Protein AF-A0A7J4QF54-F1 (afdb_monomer_lite)

pLDDT: mean 81.22, std 12.32, range [41.66, 98.25]

Structure (mmCIF, N/CA/C/O backbone):
data_AF-A0A7J4QF54-F1
#
_entry.id   AF-A0A7J4QF54-F1
#
loop_
_atom_site.group_PDB
_atom_site.id
_atom_site.type_symbol
_atom_site.label_atom_id
_atom_site.label_alt_id
_atom_site.label_comp_id
_atom_site.label_asym_id
_atom_site.label_entity_id
_atom_site.label_seq_id
_atom_site.pdbx_PDB_ins_code
_atom_site.Cartn_x
_atom_site.Cartn_y
_atom_site.Cartn_z
_atom_site.occupancy
_atom_site.B_iso_or_equiv
_atom_site.auth_seq_id
_atom_site.auth_comp_id
_atom_site.auth_asym_id
_atom_site.auth_atom_id
_atom_site.pdbx_PDB_model_num
ATOM 1 N N . MET A 1 1 ? 25.615 -21.504 -77.524 1.00 52.59 1 MET A N 1
ATOM 2 C CA . MET A 1 1 ? 24.774 -20.578 -76.725 1.00 52.59 1 MET A CA 1
ATOM 3 C C . MET A 1 1 ? 25.594 -19.987 -75.582 1.00 52.59 1 MET A C 1
ATOM 5 O O . MET A 1 1 ? 25.995 -20.715 -74.686 1.00 52.59 1 MET A O 1
ATOM 9 N N . LYS A 1 2 ? 25.906 -18.687 -75.634 1.00 54.69 2 LYS A N 1
ATOM 10 C CA . LYS A 1 2 ? 26.794 -17.998 -74.680 1.00 54.69 2 LYS A CA 1
ATOM 11 C C . LYS A 1 2 ? 25.930 -17.256 -73.648 1.00 54.69 2 LYS A C 1
ATOM 13 O O . LYS A 1 2 ? 25.400 -16.190 -73.951 1.00 54.69 2 LYS A O 1
ATOM 18 N N . LYS A 1 3 ? 25.735 -17.836 -72.455 1.00 66.75 3 LYS A N 1
ATOM 19 C CA . LYS A 1 3 ? 25.004 -17.197 -71.340 1.00 66.75 3 LYS A CA 1
ATOM 20 C C . LYS A 1 3 ? 25.788 -15.965 -70.871 1.00 66.75 3 LYS A C 1
ATOM 22 O O . LYS A 1 3 ? 26.852 -16.097 -70.273 1.00 66.75 3 LYS A O 1
ATOM 27 N N . ARG A 1 4 ? 25.281 -14.760 -71.153 1.00 60.66 4 ARG A N 1
ATOM 28 C CA . ARG A 1 4 ? 25.841 -13.509 -70.621 1.00 60.66 4 ARG A CA 1
ATOM 29 C C . ARG A 1 4 ? 25.461 -13.390 -69.142 1.00 60.66 4 ARG A C 1
ATOM 31 O O . ARG A 1 4 ? 24.304 -13.143 -68.819 1.00 60.66 4 ARG A O 1
ATOM 38 N N . MET A 1 5 ? 26.430 -13.569 -68.244 1.00 59.62 5 MET A N 1
ATOM 39 C CA . MET A 1 5 ? 26.273 -13.222 -66.829 1.00 59.62 5 MET A CA 1
ATOM 40 C C . MET A 1 5 ? 26.251 -11.696 -66.688 1.00 59.62 5 MET A C 1
ATOM 42 O O . MET A 1 5 ? 27.294 -11.042 -66.724 1.00 59.62 5 MET A O 1
ATOM 46 N N . HIS A 1 6 ? 25.064 -11.116 -66.514 1.00 64.06 6 HIS A N 1
ATOM 47 C CA . HIS A 1 6 ? 24.938 -9.745 -66.029 1.00 64.06 6 HIS A CA 1
ATOM 48 C C . HIS A 1 6 ? 25.401 -9.704 -64.568 1.00 64.06 6 HIS A C 1
ATOM 50 O O . HIS A 1 6 ? 24.696 -10.165 -63.670 1.00 64.06 6 HIS A O 1
ATOM 56 N N . LYS A 1 7 ? 26.599 -9.162 -64.318 1.00 62.22 7 LYS A N 1
ATOM 57 C CA . LYS A 1 7 ? 27.059 -8.858 -62.958 1.00 62.22 7 LYS A CA 1
ATOM 58 C C . LYS A 1 7 ? 26.129 -7.793 -62.368 1.00 62.22 7 LYS A C 1
ATOM 60 O O . LYS A 1 7 ? 26.196 -6.629 -62.760 1.00 62.22 7 LYS A O 1
ATOM 65 N N . LYS A 1 8 ? 25.254 -8.194 -61.440 1.00 62.66 8 LYS A N 1
ATOM 66 C CA . LYS A 1 8 ? 24.396 -7.299 -60.650 1.00 62.66 8 LYS A CA 1
ATOM 67 C C . LYS A 1 8 ? 25.276 -6.446 -59.723 1.00 62.66 8 LYS A C 1
ATOM 69 O O . LYS A 1 8 ? 25.479 -6.779 -58.563 1.00 62.66 8 LYS A O 1
ATOM 74 N N . LYS A 1 9 ? 25.826 -5.342 -60.241 1.00 59.25 9 LYS A N 1
ATOM 75 C CA . LYS A 1 9 ? 26.719 -4.419 -59.507 1.00 59.25 9 LYS A CA 1
ATOM 76 C C . LYS A 1 9 ? 26.041 -3.654 -58.351 1.00 59.25 9 LYS A C 1
ATOM 78 O O . LYS A 1 9 ? 26.725 -2.936 -57.637 1.00 59.25 9 LYS A O 1
ATOM 83 N N . GLY A 1 10 ? 24.736 -3.834 -58.127 1.00 61.22 10 GLY A N 1
ATOM 84 C CA . GLY A 1 10 ? 23.992 -3.202 -57.027 1.00 61.22 10 GLY A CA 1
ATOM 85 C C . GLY A 1 10 ? 24.023 -3.941 -55.681 1.00 61.22 10 GLY A C 1
ATOM 86 O O . GLY A 1 10 ? 23.522 -3.407 -54.701 1.00 61.22 10 GLY A O 1
ATOM 87 N N . GLN A 1 11 ? 24.584 -5.155 -55.597 1.00 60.16 11 GLN A N 1
ATOM 88 C CA . GLN A 1 11 ? 24.515 -5.969 -54.368 1.00 60.16 11 GLN A CA 1
ATOM 89 C C . GLN A 1 11 ? 25.598 -5.665 -53.318 1.00 60.16 11 GLN A C 1
ATOM 91 O O . GLN A 1 11 ? 25.393 -5.975 -52.149 1.00 60.16 11 GLN A O 1
ATOM 96 N N . LEU A 1 12 ? 26.722 -5.040 -53.690 1.00 66.56 12 LEU A N 1
ATOM 97 C CA . LEU A 1 12 ? 27.847 -4.839 -52.760 1.00 66.56 12 LEU A CA 1
ATOM 98 C C . LEU A 1 12 ? 27.586 -3.783 -51.670 1.00 66.56 12 LEU A C 1
ATOM 100 O O . LEU A 1 12 ? 28.179 -3.865 -50.602 1.00 66.56 12 LEU A O 1
ATOM 104 N N . LEU A 1 13 ? 26.683 -2.824 -51.901 1.00 75.69 13 LEU A N 1
ATOM 105 C CA . LEU A 1 13 ? 26.354 -1.781 -50.916 1.00 75.69 13 LEU A CA 1
ATOM 106 C C . LEU A 1 13 ? 25.225 -2.177 -49.949 1.00 75.69 13 LEU A C 1
ATOM 108 O O . LEU A 1 13 ? 25.063 -1.547 -48.909 1.00 75.69 13 LEU A O 1
ATOM 112 N N . ALA A 1 14 ? 24.456 -3.228 -50.253 1.00 78.75 14 ALA A N 1
ATOM 113 C CA . ALA A 1 14 ? 23.315 -3.635 -49.429 1.00 78.75 14 ALA A CA 1
ATOM 114 C C . ALA A 1 14 ? 23.739 -4.337 -48.126 1.00 78.75 14 ALA A C 1
ATOM 116 O O . ALA A 1 14 ? 23.062 -4.230 -47.107 1.00 78.75 14 ALA A O 1
ATOM 117 N N . GLN A 1 15 ? 24.876 -5.035 -48.142 1.00 83.19 15 GLN A N 1
ATOM 118 C CA . GLN A 1 15 ? 25.349 -5.835 -47.014 1.00 83.19 15 GLN A CA 1
ATOM 119 C C . GLN A 1 15 ? 25.672 -5.015 -45.742 1.00 83.19 15 GLN A C 1
ATOM 121 O O . GLN A 1 15 ? 25.156 -5.377 -44.685 1.00 83.19 15 GLN A O 1
ATOM 126 N N . PRO A 1 16 ? 26.435 -3.899 -45.782 1.00 88.94 16 PRO A N 1
ATOM 127 C CA . PRO A 1 16 ? 26.668 -3.082 -44.583 1.00 88.94 16 PRO A CA 1
ATOM 128 C C . PRO A 1 16 ? 25.385 -2.436 -44.043 1.00 88.94 16 PRO A C 1
ATOM 130 O O . PRO A 1 16 ? 25.210 -2.336 -42.830 1.00 88.94 16 PRO A O 1
ATOM 133 N N . PHE A 1 17 ? 24.455 -2.056 -44.923 1.00 90.81 17 PHE A N 1
ATOM 134 C CA . PHE A 1 17 ? 23.176 -1.473 -44.516 1.00 90.81 17 PHE A CA 1
ATOM 135 C C . PHE A 1 17 ? 22.317 -2.465 -43.718 1.00 90.81 17 PHE A C 1
ATOM 137 O O . PHE A 1 17 ? 21.723 -2.093 -42.708 1.00 90.81 17 PHE A O 1
ATOM 144 N N . ILE A 1 18 ? 22.308 -3.742 -44.118 1.00 93.06 18 ILE A N 1
ATOM 145 C CA . ILE A 1 18 ? 21.591 -4.806 -43.399 1.00 93.06 18 ILE A CA 1
ATOM 146 C C . ILE A 1 18 ? 22.126 -4.966 -41.972 1.00 93.06 18 ILE A C 1
ATOM 148 O O . ILE A 1 18 ? 21.331 -5.097 -41.044 1.00 93.06 18 ILE A O 1
ATOM 152 N N . TYR A 1 19 ? 23.446 -4.910 -41.767 1.00 94.94 19 TYR A N 1
ATOM 153 C CA . TYR A 1 19 ? 24.024 -5.018 -40.423 1.00 94.94 19 TYR A CA 1
ATOM 154 C C . TYR A 1 19 ? 23.657 -3.833 -39.527 1.00 94.94 19 TYR A C 1
ATOM 156 O O . TYR A 1 19 ? 23.310 -4.036 -38.365 1.00 94.94 19 TYR A O 1
ATOM 164 N N . ILE A 1 20 ? 23.673 -2.610 -40.065 1.00 95.75 20 ILE A N 1
ATOM 165 C CA . ILE A 1 20 ? 23.254 -1.414 -39.320 1.00 95.75 20 ILE A CA 1
ATOM 166 C C . ILE A 1 20 ? 21.773 -1.519 -38.946 1.00 95.75 20 ILE A C 1
ATOM 168 O O . ILE A 1 20 ? 21.407 -1.294 -37.794 1.00 95.75 20 ILE A O 1
ATOM 172 N N . PHE A 1 21 ? 20.926 -1.919 -39.897 1.00 96.31 21 PHE A N 1
ATOM 173 C CA . PHE A 1 21 ? 19.502 -2.113 -39.647 1.00 96.31 21 PHE A CA 1
ATOM 174 C C . PHE A 1 21 ? 19.246 -3.187 -38.583 1.00 96.31 21 PHE A C 1
ATOM 176 O O . PHE A 1 21 ? 18.461 -2.962 -37.663 1.00 96.31 21 PHE A O 1
ATOM 183 N N . ALA A 1 22 ? 19.942 -4.325 -38.657 1.00 97.38 22 ALA A N 1
ATOM 184 C CA . ALA A 1 22 ? 19.832 -5.394 -37.668 1.00 97.38 22 ALA A CA 1
ATOM 185 C C . ALA A 1 22 ? 20.257 -4.934 -36.264 1.00 97.38 22 ALA A C 1
ATOM 187 O O . ALA A 1 22 ? 19.602 -5.287 -35.285 1.00 97.38 22 ALA A O 1
ATOM 188 N N . LEU A 1 23 ? 21.305 -4.111 -36.157 1.00 97.81 23 LEU A N 1
ATOM 189 C CA . LEU A 1 23 ? 21.768 -3.556 -34.884 1.00 97.81 23 LEU A CA 1
ATOM 190 C C . LEU A 1 23 ? 20.722 -2.605 -34.283 1.00 97.81 23 LEU A C 1
ATOM 192 O O . LEU A 1 23 ? 20.379 -2.730 -33.108 1.00 97.81 23 LEU A O 1
ATOM 196 N N . ILE A 1 24 ? 20.151 -1.713 -35.098 1.00 97.88 24 ILE A N 1
ATOM 197 C CA . ILE A 1 24 ? 19.080 -0.801 -34.666 1.00 97.88 24 ILE A CA 1
ATOM 198 C C . ILE A 1 24 ? 17.849 -1.590 -34.211 1.00 97.88 24 ILE A C 1
ATOM 200 O O . ILE A 1 24 ? 17.308 -1.323 -33.137 1.00 97.88 24 ILE A O 1
ATOM 204 N N . LEU A 1 25 ? 17.423 -2.584 -34.995 1.00 98.06 25 LEU A N 1
ATOM 205 C CA . LEU A 1 25 ? 16.277 -3.427 -34.659 1.00 98.06 25 LEU A CA 1
ATOM 206 C C . LEU A 1 25 ? 16.519 -4.201 -33.355 1.00 98.06 25 LEU A C 1
ATOM 208 O O . LEU A 1 25 ? 15.642 -4.240 -32.495 1.00 98.06 25 LEU A O 1
ATOM 212 N N . GLY A 1 26 ? 17.723 -4.751 -33.175 1.00 98.19 26 GLY A N 1
ATOM 213 C CA . GLY A 1 26 ? 18.129 -5.407 -31.933 1.00 98.19 26 GLY A CA 1
ATOM 214 C C . GLY A 1 26 ? 18.070 -4.465 -30.729 1.00 98.19 26 GLY A C 1
ATOM 215 O O . GLY A 1 26 ? 17.524 -4.831 -29.689 1.00 98.19 26 GLY A O 1
ATOM 216 N N . GLY A 1 27 ? 18.549 -3.227 -30.883 1.00 98.25 27 GLY A N 1
ATOM 217 C CA . GLY A 1 27 ? 18.459 -2.198 -29.846 1.00 98.25 27 GLY A CA 1
ATOM 218 C C . GLY A 1 27 ? 17.015 -1.850 -29.475 1.00 98.25 27 GLY A C 1
ATOM 219 O O . GLY A 1 27 ? 16.680 -1.793 -28.292 1.00 98.25 27 GLY A O 1
ATOM 220 N N . LEU A 1 28 ? 16.137 -1.683 -30.468 1.00 98.06 28 LEU A N 1
ATOM 221 C CA . LEU A 1 28 ? 14.717 -1.393 -30.240 1.00 98.06 28 LEU A CA 1
ATOM 222 C C . LEU A 1 28 ? 14.000 -2.528 -29.503 1.00 98.06 28 LEU A C 1
ATOM 224 O O . LEU A 1 28 ? 13.244 -2.259 -28.569 1.00 98.06 28 LEU A O 1
ATOM 228 N N . ILE A 1 29 ? 14.262 -3.785 -29.876 1.00 98.06 29 ILE A N 1
ATOM 229 C CA . ILE A 1 29 ? 13.691 -4.957 -29.196 1.00 98.06 29 ILE A CA 1
ATOM 230 C C . ILE A 1 29 ? 14.138 -4.997 -27.732 1.00 98.06 29 ILE A C 1
ATOM 232 O O . ILE A 1 29 ? 13.321 -5.260 -26.852 1.00 98.06 29 ILE A O 1
ATOM 236 N N . LEU A 1 30 ? 15.408 -4.693 -27.455 1.00 97.88 30 LEU A N 1
ATOM 237 C CA . LEU A 1 30 ? 15.951 -4.700 -26.097 1.00 97.88 30 LEU A CA 1
ATOM 238 C C . LEU A 1 30 ? 15.303 -3.604 -25.234 1.00 97.88 30 LEU A C 1
ATOM 240 O O . LEU A 1 30 ? 14.820 -3.885 -24.136 1.00 97.88 30 LEU A O 1
ATOM 244 N N . VAL A 1 31 ? 15.206 -2.375 -25.754 1.00 97.94 31 VAL A N 1
ATOM 245 C CA . VAL A 1 31 ? 14.539 -1.258 -25.061 1.00 97.94 31 VAL A CA 1
ATOM 246 C C . VAL A 1 31 ? 13.067 -1.576 -24.791 1.00 97.94 31 VAL A C 1
ATOM 248 O O . VAL A 1 31 ? 12.576 -1.351 -23.682 1.00 97.94 31 VAL A O 1
ATOM 251 N N . TRP A 1 32 ? 12.362 -2.136 -25.778 1.00 97.75 32 TRP A N 1
ATOM 252 C CA . TRP A 1 32 ? 10.965 -2.533 -25.618 1.00 97.75 32 TRP A CA 1
ATOM 253 C C . TRP A 1 32 ? 10.801 -3.666 -24.598 1.00 97.75 32 TRP A C 1
ATOM 255 O O . TRP A 1 32 ? 9.911 -3.596 -23.752 1.00 97.75 32 TRP A O 1
ATOM 265 N N . GLY A 1 33 ? 11.697 -4.656 -24.608 1.00 97.75 33 GLY A N 1
ATOM 266 C CA . GLY A 1 33 ? 11.712 -5.754 -23.643 1.00 97.75 33 GLY A CA 1
ATOM 267 C C . GLY A 1 33 ? 11.892 -5.272 -22.202 1.00 97.75 33 GLY A C 1
ATOM 268 O O . GLY A 1 33 ? 11.122 -5.663 -21.326 1.00 97.75 33 GLY A O 1
ATOM 269 N N . ILE A 1 34 ? 12.844 -4.363 -21.951 1.00 97.50 34 ILE A N 1
ATOM 270 C CA . ILE A 1 34 ? 13.043 -3.766 -20.618 1.00 97.50 34 ILE A CA 1
ATOM 271 C C . ILE A 1 34 ? 11.785 -3.018 -20.172 1.00 97.50 34 ILE A C 1
ATOM 273 O O . ILE A 1 34 ? 11.318 -3.213 -19.049 1.00 97.50 34 ILE A O 1
ATOM 277 N N . LYS A 1 35 ? 11.209 -2.190 -21.051 1.00 96.25 35 LYS A N 1
ATOM 278 C CA . LYS A 1 35 ? 9.979 -1.448 -20.749 1.00 96.25 35 LYS A CA 1
ATOM 279 C C . LYS A 1 35 ? 8.831 -2.395 -20.390 1.00 96.25 35 LYS A C 1
ATOM 281 O O . LYS A 1 35 ? 8.177 -2.184 -19.374 1.00 96.25 35 LYS A O 1
ATOM 286 N N . ALA A 1 36 ? 8.624 -3.446 -21.183 1.00 96.06 36 ALA A N 1
ATOM 287 C CA . ALA A 1 36 ? 7.569 -4.424 -20.952 1.00 96.06 36 ALA A CA 1
ATOM 288 C C . ALA A 1 36 ? 7.725 -5.126 -19.594 1.00 96.06 36 ALA A C 1
ATOM 290 O O . ALA A 1 36 ? 6.744 -5.264 -18.870 1.00 96.06 36 ALA A O 1
ATOM 291 N N . ILE A 1 37 ? 8.949 -5.509 -19.209 1.00 94.00 37 ILE A N 1
ATOM 292 C CA . ILE A 1 37 ? 9.221 -6.120 -17.898 1.00 94.00 37 ILE A CA 1
ATOM 293 C C . ILE A 1 37 ? 8.901 -5.145 -16.760 1.00 94.00 37 ILE A C 1
ATOM 295 O O . ILE A 1 37 ? 8.236 -5.526 -15.798 1.00 94.00 37 ILE A O 1
ATOM 299 N N . VAL A 1 38 ? 9.336 -3.885 -16.866 1.00 89.75 38 VAL A N 1
ATOM 300 C CA . VAL A 1 38 ? 9.056 -2.859 -15.847 1.00 89.75 38 VAL A CA 1
ATOM 301 C C . VAL A 1 38 ? 7.550 -2.621 -15.704 1.00 89.75 38 VAL A C 1
ATOM 303 O O . VAL A 1 38 ? 7.034 -2.581 -14.586 1.00 89.75 38 VAL A O 1
ATOM 306 N N . ASP A 1 39 ? 6.826 -2.522 -16.819 1.00 87.44 39 ASP A N 1
ATOM 307 C CA . ASP A 1 39 ? 5.371 -2.351 -16.820 1.00 87.44 39 ASP A CA 1
ATOM 308 C C . ASP A 1 39 ? 4.657 -3.579 -16.216 1.00 87.44 39 ASP A C 1
ATOM 310 O O . ASP A 1 39 ? 3.682 -3.429 -15.470 1.00 87.44 39 ASP A O 1
ATOM 314 N N . LEU A 1 40 ? 5.178 -4.790 -16.446 1.00 88.25 40 LEU A N 1
ATOM 315 C CA . LEU A 1 40 ? 4.647 -6.029 -15.871 1.00 88.25 40 LEU A CA 1
ATOM 316 C C . LEU A 1 40 ? 4.834 -6.089 -14.349 1.00 88.25 40 LEU A C 1
ATOM 318 O O . LEU A 1 40 ? 3.896 -6.431 -13.633 1.00 88.25 40 LEU A O 1
ATOM 322 N N . VAL A 1 41 ? 6.013 -5.711 -13.842 1.00 86.06 41 VAL A N 1
ATOM 323 C CA . VAL A 1 41 ? 6.300 -5.660 -12.396 1.00 86.06 41 VAL A CA 1
ATOM 324 C C . VAL A 1 41 ? 5.390 -4.653 -11.697 1.00 86.06 41 VAL A C 1
ATOM 326 O O . VAL A 1 41 ? 4.813 -4.958 -10.653 1.00 86.06 41 VAL A O 1
ATOM 329 N N . ASN A 1 42 ? 5.195 -3.480 -12.303 1.00 82.75 42 ASN A N 1
ATOM 330 C CA . ASN A 1 42 ? 4.267 -2.481 -11.780 1.00 82.75 42 ASN A CA 1
ATOM 331 C C . ASN A 1 42 ? 2.831 -3.026 -11.745 1.00 82.75 42 ASN A C 1
ATOM 333 O O . ASN A 1 42 ? 2.138 -2.881 -10.738 1.00 82.75 42 ASN A O 1
ATOM 337 N N . THR A 1 43 ? 2.403 -3.709 -12.811 1.00 84.44 43 THR A N 1
ATOM 338 C CA . THR A 1 43 ? 1.071 -4.326 -12.899 1.00 84.44 43 THR A CA 1
ATOM 339 C C . THR A 1 43 ? 0.888 -5.445 -11.869 1.00 84.44 43 THR A C 1
ATOM 341 O O . THR A 1 43 ? -0.166 -5.529 -11.243 1.00 84.44 43 THR A O 1
ATOM 344 N N . ALA A 1 44 ? 1.906 -6.265 -11.609 1.00 85.75 44 ALA A N 1
ATOM 345 C CA . ALA A 1 44 ? 1.837 -7.304 -10.583 1.00 85.75 44 ALA A CA 1
ATOM 346 C C . ALA A 1 44 ? 1.586 -6.708 -9.187 1.00 85.75 44 ALA A C 1
ATOM 348 O O . ALA A 1 44 ? 0.657 -7.134 -8.501 1.00 85.75 44 ALA A O 1
ATOM 349 N N . GLY A 1 45 ? 2.316 -5.648 -8.817 1.00 82.81 45 GLY A N 1
ATOM 350 C CA . GLY A 1 45 ? 2.077 -4.930 -7.559 1.00 82.81 45 GLY A CA 1
ATOM 351 C C . GLY A 1 45 ? 0.656 -4.360 -7.467 1.00 82.81 45 GLY A C 1
ATOM 352 O O . GLY A 1 45 ? 0.041 -4.382 -6.400 1.00 82.81 45 GLY A O 1
ATOM 353 N N . THR A 1 46 ? 0.088 -3.924 -8.600 1.00 81.62 46 THR A N 1
ATOM 354 C CA . THR A 1 46 ? -1.307 -3.463 -8.649 1.00 81.62 46 THR A CA 1
ATOM 355 C C . THR A 1 46 ? -2.326 -4.560 -8.369 1.00 81.62 46 THR A C 1
ATOM 357 O O . THR A 1 46 ? -3.290 -4.342 -7.631 1.00 81.62 46 THR A O 1
ATOM 360 N N . ALA A 1 47 ? -2.102 -5.742 -8.938 1.00 86.94 47 ALA A N 1
ATOM 361 C CA . ALA A 1 47 ? -2.984 -6.884 -8.788 1.00 86.94 47 ALA A CA 1
ATOM 362 C C . ALA A 1 47 ? -2.923 -7.451 -7.364 1.00 86.94 47 ALA A C 1
ATOM 364 O O . ALA A 1 47 ? -3.964 -7.771 -6.790 1.00 86.94 47 ALA A O 1
ATOM 365 N N . GLU A 1 48 ? -1.728 -7.520 -6.769 1.00 87.94 48 GLU A N 1
ATOM 366 C CA . GLU A 1 48 ? -1.550 -7.945 -5.377 1.00 87.94 48 GLU A CA 1
ATOM 367 C C . GLU A 1 48 ? -2.263 -7.003 -4.403 1.00 87.94 48 GLU A C 1
ATOM 369 O O . GLU A 1 48 ? -2.993 -7.470 -3.528 1.00 87.94 48 GLU A O 1
ATOM 374 N N . LEU A 1 49 ? -2.134 -5.683 -4.595 1.00 86.50 49 LEU A N 1
ATOM 375 C CA . LEU A 1 49 ? -2.856 -4.711 -3.774 1.00 86.50 49 LEU A CA 1
ATOM 376 C C . LEU A 1 49 ? -4.375 -4.859 -3.931 1.00 86.50 49 LEU A C 1
ATOM 378 O O . LEU A 1 49 ? -5.096 -4.869 -2.937 1.00 86.50 49 LEU A O 1
ATOM 382 N N . GLY A 1 50 ? -4.865 -5.014 -5.163 1.00 88.19 50 GLY A N 1
ATOM 383 C CA . GLY A 1 50 ? -6.291 -5.227 -5.415 1.00 88.19 50 GLY A CA 1
ATOM 384 C C . GLY A 1 50 ? -6.821 -6.498 -4.749 1.00 88.19 50 GLY A C 1
ATOM 385 O O . GLY A 1 50 ? -7.894 -6.478 -4.147 1.00 88.19 50 GLY A O 1
ATOM 386 N N . LYS A 1 51 ? -6.048 -7.590 -4.787 1.00 90.44 51 LYS A N 1
ATOM 387 C CA . LYS A 1 51 ? -6.382 -8.836 -4.087 1.00 90.44 51 LYS A CA 1
ATOM 388 C C . LYS A 1 51 ? -6.413 -8.636 -2.572 1.00 90.44 51 LYS A C 1
ATOM 390 O O . LYS A 1 51 ? -7.339 -9.111 -1.925 1.00 90.44 51 LYS A O 1
ATOM 395 N N . MET A 1 52 ? -5.448 -7.907 -2.015 1.00 89.50 52 MET A N 1
ATOM 396 C CA . MET A 1 52 ? -5.417 -7.583 -0.589 1.00 89.50 52 MET A CA 1
ATOM 397 C C . MET A 1 52 ? -6.645 -6.773 -0.165 1.00 89.50 52 MET A C 1
ATOM 399 O O . MET A 1 52 ? -7.304 -7.143 0.801 1.00 89.50 52 MET A O 1
ATOM 403 N N . VAL A 1 53 ? -6.984 -5.705 -0.893 1.00 89.25 53 VAL A N 1
ATOM 404 C CA . VAL A 1 53 ? -8.171 -4.888 -0.594 1.00 89.25 53 VAL A CA 1
ATOM 405 C C . VAL A 1 53 ? -9.441 -5.731 -0.675 1.00 89.25 53 VAL A C 1
ATOM 407 O O . VAL A 1 53 ? -10.268 -5.647 0.225 1.00 89.25 53 VAL A O 1
ATOM 410 N N . LYS A 1 54 ? -9.570 -6.590 -1.692 1.00 90.56 54 LYS A N 1
ATOM 411 C CA . LYS A 1 54 ? -10.721 -7.491 -1.836 1.00 90.56 54 LYS A CA 1
ATOM 412 C C . LYS A 1 54 ? -10.823 -8.502 -0.689 1.00 90.56 54 LYS A C 1
ATOM 414 O O . LYS A 1 54 ? -11.923 -8.791 -0.232 1.00 90.56 54 LYS A O 1
ATOM 419 N N . ASN A 1 55 ? -9.696 -9.026 -0.211 1.00 90.12 55 ASN A N 1
ATOM 420 C CA . ASN A 1 55 ? -9.680 -9.909 0.955 1.00 90.12 55 ASN A CA 1
ATOM 421 C C . ASN A 1 55 ? -10.124 -9.158 2.218 1.00 90.12 55 ASN A C 1
ATOM 423 O O . ASN A 1 55 ? -10.955 -9.667 2.955 1.00 90.12 55 ASN A O 1
ATOM 427 N N . ILE A 1 56 ? -9.639 -7.928 2.424 1.00 89.00 56 ILE A N 1
ATOM 428 C CA . ILE A 1 56 ? -10.076 -7.074 3.539 1.00 89.00 56 ILE A CA 1
ATOM 429 C C . ILE A 1 56 ? -11.574 -6.765 3.434 1.00 89.00 56 ILE A C 1
ATOM 431 O O . ILE A 1 56 ? -12.278 -6.795 4.434 1.00 89.00 56 ILE A O 1
ATOM 435 N N . GLU A 1 57 ? -12.075 -6.468 2.238 1.00 88.88 57 GLU A N 1
ATOM 436 C CA . GLU A 1 57 ? -13.499 -6.225 2.000 1.00 88.88 57 GLU A CA 1
ATOM 437 C C . GLU A 1 57 ? -14.347 -7.463 2.316 1.00 88.88 57 GLU A C 1
ATOM 439 O O . GLU A 1 57 ? -15.387 -7.337 2.960 1.00 88.88 57 GLU A O 1
ATOM 444 N N . SER A 1 58 ? -13.875 -8.652 1.925 1.00 89.94 58 SER A N 1
ATOM 445 C CA . SER A 1 58 ? -14.514 -9.930 2.252 1.00 89.94 58 SER A CA 1
ATOM 446 C C . SER A 1 58 ? -14.545 -10.170 3.762 1.00 89.94 58 SER A C 1
ATOM 448 O O . SER A 1 58 ? -15.615 -10.421 4.308 1.00 89.94 58 SER A O 1
ATOM 450 N N . ASP A 1 59 ? -13.403 -10.009 4.440 1.00 86.44 59 ASP A N 1
ATOM 451 C CA . ASP A 1 59 ? -13.284 -10.109 5.898 1.00 86.44 59 ASP A CA 1
ATOM 452 C C . ASP A 1 59 ? -14.275 -9.152 6.580 1.00 86.44 59 ASP A C 1
ATOM 454 O O . ASP A 1 59 ? -15.078 -9.550 7.418 1.00 86.44 59 ASP A O 1
ATOM 458 N N . VAL A 1 60 ? -14.279 -7.876 6.186 1.00 84.81 60 VAL A N 1
ATOM 459 C CA . VAL A 1 60 ? -15.194 -6.866 6.741 1.00 84.81 60 VAL A CA 1
ATOM 460 C C . VAL A 1 60 ? -16.657 -7.235 6.486 1.00 84.81 60 VAL A C 1
ATOM 462 O O . VAL A 1 60 ? -17.496 -7.009 7.357 1.00 84.81 60 VAL A O 1
ATOM 465 N N . GLY A 1 61 ? -16.971 -7.810 5.324 1.00 85.25 61 GLY A N 1
ATOM 466 C CA . GLY A 1 61 ? -18.306 -8.296 4.984 1.00 85.25 61 GLY A CA 1
ATOM 467 C C . GLY A 1 61 ? -18.804 -9.405 5.913 1.00 85.25 61 GLY A C 1
ATOM 468 O O . GLY A 1 61 ? -19.981 -9.400 6.269 1.00 85.25 61 GLY A O 1
ATOM 469 N N . GLU A 1 62 ? -17.920 -10.304 6.354 1.00 84.31 62 GLU A N 1
ATOM 470 C CA . GLU A 1 62 ? -18.252 -11.366 7.311 1.00 84.31 62 GLU A CA 1
ATOM 471 C C . GLU A 1 62 ? -18.548 -10.809 8.712 1.00 84.31 62 GLU A C 1
ATOM 473 O O . GLU A 1 62 ? -19.538 -11.205 9.328 1.00 84.31 62 GLU A O 1
ATOM 478 N N . PHE A 1 63 ? -17.748 -9.852 9.207 1.00 78.06 63 PHE A N 1
ATOM 479 C CA . PHE A 1 63 ? -17.955 -9.260 10.545 1.00 78.06 63 PHE A CA 1
ATOM 480 C C . PHE A 1 63 ? -19.101 -8.270 10.601 1.00 78.06 63 PHE A C 1
ATOM 482 O O . PHE A 1 63 ? -19.652 -8.038 11.668 1.00 78.06 63 PHE A O 1
ATOM 489 N N . TYR A 1 64 ? -19.486 -7.689 9.470 1.00 72.94 64 TYR A N 1
ATOM 490 C CA . TYR A 1 64 ? -20.573 -6.721 9.449 1.00 72.94 64 TYR A CA 1
ATOM 491 C C . TYR A 1 64 ? -21.915 -7.307 9.911 1.00 72.94 64 TYR A C 1
ATOM 493 O O . TYR A 1 64 ? -22.756 -6.570 10.413 1.00 72.94 64 TYR A O 1
ATOM 501 N N . ASN A 1 65 ? -22.111 -8.617 9.752 1.00 75.88 65 ASN A N 1
ATOM 502 C CA . ASN A 1 65 ? -23.336 -9.299 10.176 1.00 75.88 65 ASN A CA 1
ATOM 503 C C . ASN A 1 65 ? -23.292 -9.771 11.639 1.00 75.88 65 ASN A C 1
ATOM 505 O O . ASN A 1 65 ? -24.284 -10.296 12.134 1.00 75.88 65 ASN A O 1
ATOM 509 N N . LEU A 1 66 ? -22.148 -9.630 12.311 1.00 72.00 66 LEU A N 1
ATOM 510 C CA . LEU A 1 66 ? -21.942 -10.020 13.700 1.00 72.00 66 LEU A CA 1
ATOM 511 C C . LEU A 1 66 ? -21.949 -8.740 14.532 1.00 72.00 66 LEU A C 1
ATOM 513 O O . LEU A 1 66 ? -20.915 -8.100 14.575 1.00 72.00 66 LEU A O 1
ATOM 517 N N . ASP A 1 67 ? -23.100 -8.369 15.097 1.00 70.62 67 ASP A N 1
ATOM 518 C CA . ASP A 1 67 ? -23.380 -7.315 16.096 1.00 70.62 67 ASP A CA 1
ATOM 519 C C . ASP A 1 67 ? -22.553 -5.997 16.110 1.00 70.62 67 ASP A C 1
ATOM 521 O O . ASP A 1 67 ? -21.355 -5.902 15.833 1.00 70.62 67 ASP A O 1
ATOM 525 N N . GLU A 1 68 ? -23.201 -4.897 16.497 1.00 70.25 68 GLU A N 1
ATOM 526 C CA . GLU A 1 68 ? -22.547 -3.585 16.540 1.00 70.25 68 GLU A CA 1
ATOM 527 C C . GLU A 1 68 ? -21.307 -3.570 17.453 1.00 70.25 68 GLU A C 1
ATOM 529 O O . GLU A 1 68 ? -21.337 -3.983 18.611 1.00 70.25 68 GLU A O 1
ATOM 534 N N . GLY A 1 69 ? -20.192 -3.052 16.926 1.00 67.38 69 GLY A N 1
ATOM 535 C CA . GLY A 1 69 ? -18.944 -2.917 17.680 1.00 67.38 69 GLY A CA 1
ATOM 536 C C . GLY A 1 69 ? -18.070 -4.171 17.700 1.00 67.38 69 GLY A C 1
ATOM 537 O O . GLY A 1 69 ? -16.986 -4.128 18.294 1.00 67.38 69 GLY A O 1
ATOM 538 N N . ALA A 1 70 ? -18.468 -5.245 17.008 1.00 74.62 70 ALA A N 1
ATOM 539 C CA . ALA A 1 70 ? -17.607 -6.401 16.823 1.00 74.62 70 ALA A CA 1
ATOM 540 C C . ALA A 1 70 ? -16.267 -5.970 16.217 1.00 74.62 70 ALA A C 1
ATOM 542 O O . ALA A 1 70 ? -16.170 -5.375 15.138 1.00 74.62 70 ALA A O 1
ATOM 543 N N . THR A 1 71 ? -15.214 -6.249 16.974 1.00 76.88 71 THR A N 1
ATOM 544 C CA . THR A 1 71 ? -13.841 -6.003 16.569 1.00 76.88 71 THR A CA 1
ATOM 545 C C . THR A 1 71 ? -13.204 -7.355 16.340 1.00 76.88 71 THR A C 1
ATOM 547 O O . THR A 1 71 ? -13.173 -8.187 17.246 1.00 76.88 71 THR A O 1
ATOM 550 N N . LYS A 1 72 ? -12.682 -7.575 15.135 1.00 79.50 72 LYS A N 1
ATOM 551 C CA . LYS A 1 72 ? -11.856 -8.745 14.860 1.00 79.50 72 LYS A CA 1
ATOM 552 C C . LYS A 1 72 ? -10.450 -8.304 14.514 1.00 79.50 72 LYS A C 1
ATOM 554 O O . LYS A 1 72 ? -10.239 -7.401 13.701 1.00 79.50 72 LYS A O 1
ATOM 559 N N . GLU A 1 73 ? -9.488 -8.970 15.133 1.00 80.25 73 GLU A N 1
ATOM 560 C CA . GLU A 1 73 ? -8.116 -8.934 14.659 1.00 80.25 73 GLU A CA 1
ATOM 561 C C . GLU A 1 73 ? -8.012 -9.849 13.437 1.00 80.25 73 GLU A C 1
ATOM 563 O O . GLU A 1 73 ? -8.193 -11.064 13.536 1.00 80.25 73 GLU A O 1
ATOM 568 N N . SER A 1 74 ? -7.789 -9.253 12.265 1.00 78.00 74 SER A N 1
ATOM 569 C CA . SER A 1 74 ? -7.513 -10.019 11.049 1.00 78.00 74 SER A CA 1
ATOM 570 C C . SER A 1 74 ? -6.071 -10.540 11.073 1.00 78.00 74 SER A C 1
ATOM 572 O O . SER A 1 74 ? -5.229 -10.110 11.874 1.00 78.00 74 SER A O 1
ATOM 574 N N . GLN A 1 75 ? -5.795 -11.487 10.179 1.00 81.69 75 GLN A N 1
ATOM 575 C CA . GLN A 1 75 ? -4.466 -12.037 9.956 1.00 81.69 75 GLN A CA 1
ATOM 576 C C . GLN A 1 75 ? -3.435 -10.921 9.703 1.00 81.69 75 GLN A C 1
ATOM 578 O O . GLN A 1 75 ? -3.785 -9.837 9.221 1.00 81.69 75 GLN A O 1
ATOM 583 N N . PRO A 1 76 ? -2.152 -11.161 10.033 1.00 86.19 76 PRO A N 1
ATOM 584 C CA . PRO A 1 76 ? -1.097 -10.189 9.789 1.00 86.19 76 PRO A CA 1
ATOM 585 C C . PRO A 1 76 ? -1.085 -9.765 8.321 1.00 86.19 76 PRO A C 1
ATOM 587 O O . PRO A 1 76 ? -1.050 -10.595 7.409 1.00 86.19 76 PRO A O 1
ATOM 590 N N . LEU A 1 77 ? -1.110 -8.454 8.098 1.00 87.31 77 LEU A N 1
ATOM 591 C CA . LEU A 1 77 ? -1.219 -7.892 6.764 1.00 87.31 77 LEU A CA 1
ATOM 592 C C . LEU A 1 77 ? 0.057 -8.135 5.965 1.00 87.31 77 LEU A C 1
ATOM 594 O O . LEU A 1 77 ? 1.119 -7.635 6.331 1.00 87.31 77 LEU A O 1
ATOM 598 N N . SER A 1 78 ? -0.047 -8.842 4.844 1.00 88.94 78 SER A N 1
ATOM 599 C CA . SER A 1 78 ? 1.062 -8.979 3.901 1.00 88.94 78 SER A CA 1
ATOM 600 C C . SER A 1 78 ? 0.969 -7.885 2.840 1.00 88.94 78 SER A C 1
ATOM 602 O O . SER A 1 78 ? 0.160 -7.978 1.917 1.00 88.94 78 SER A O 1
ATOM 604 N N . LEU A 1 79 ? 1.766 -6.821 2.993 1.00 88.75 79 LEU A N 1
ATOM 605 C CA . LEU A 1 79 ? 1.819 -5.754 1.995 1.00 88.75 79 LEU A CA 1
ATOM 606 C C . LEU A 1 79 ? 2.704 -6.161 0.805 1.00 88.75 79 LEU A C 1
ATOM 608 O O . LEU A 1 79 ? 3.805 -6.682 1.030 1.00 88.75 79 LEU A O 1
ATOM 612 N N . PRO A 1 80 ? 2.272 -5.868 -0.440 1.00 86.19 80 PRO A N 1
ATOM 613 C CA . PRO A 1 80 ? 3.094 -6.004 -1.638 1.00 86.19 80 PRO A CA 1
ATOM 614 C C . PRO A 1 80 ? 4.464 -5.337 -1.496 1.00 86.19 80 PRO A C 1
ATOM 616 O O . PRO A 1 80 ? 4.637 -4.355 -0.763 1.00 86.19 80 PRO A O 1
ATOM 619 N N . LYS A 1 81 ? 5.453 -5.848 -2.238 1.00 84.81 81 LYS A N 1
ATOM 620 C CA . LYS A 1 81 ? 6.815 -5.300 -2.204 1.00 84.81 81 LYS A CA 1
ATOM 621 C C . LYS A 1 81 ? 6.807 -3.814 -2.549 1.00 84.81 81 LYS A C 1
ATOM 623 O O . LYS A 1 81 ? 6.239 -3.402 -3.554 1.00 84.81 81 LYS A O 1
ATOM 628 N N . GLY A 1 82 ? 7.496 -3.040 -1.716 1.00 84.12 82 GLY A N 1
ATOM 629 C CA . GLY A 1 82 ? 7.638 -1.601 -1.892 1.00 84.12 82 GLY A CA 1
ATOM 630 C C . GLY A 1 82 ? 6.630 -0.765 -1.105 1.00 84.12 82 GLY A C 1
ATOM 631 O O . GLY A 1 82 ? 6.896 0.413 -0.892 1.00 84.12 82 GLY A O 1
ATOM 632 N N . LEU A 1 83 ? 5.562 -1.369 -0.568 1.00 88.06 83 LEU A N 1
ATOM 633 C CA . LEU A 1 83 ? 4.649 -0.710 0.365 1.00 88.06 83 LEU A CA 1
ATOM 634 C C . LEU A 1 83 ? 5.104 -0.896 1.820 1.00 88.06 83 LEU A C 1
ATOM 636 O O . LEU A 1 83 ? 5.451 -1.996 2.258 1.00 88.06 83 LEU A O 1
ATOM 640 N N . THR A 1 84 ? 5.091 0.195 2.579 1.00 89.94 84 THR A N 1
ATOM 641 C CA . THR A 1 84 ? 5.487 0.244 3.992 1.00 89.94 84 THR A CA 1
ATOM 642 C C . THR A 1 84 ? 4.291 0.314 4.926 1.00 89.94 84 THR A C 1
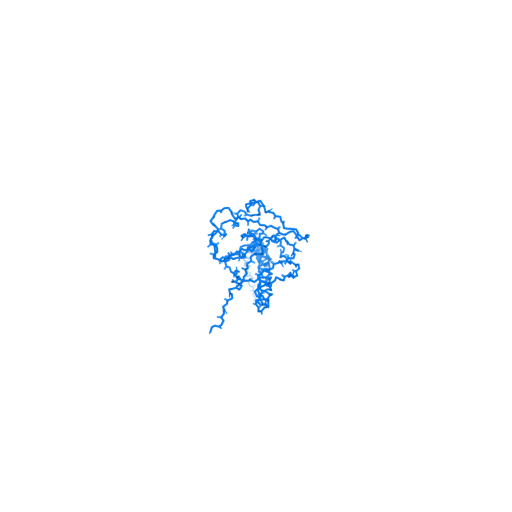ATOM 644 O O . THR A 1 84 ? 4.292 -0.387 5.942 1.00 89.94 84 THR A O 1
ATOM 647 N N . TYR A 1 85 ? 3.286 1.128 4.590 1.00 90.81 85 TYR A N 1
ATOM 648 C CA . TYR A 1 85 ? 2.091 1.289 5.413 1.00 90.81 85 TYR A CA 1
ATOM 649 C C . TYR A 1 85 ? 0.801 1.174 4.609 1.00 90.81 85 TYR A C 1
ATOM 651 O O . TYR A 1 85 ? 0.713 1.597 3.455 1.00 90.81 85 TYR A O 1
ATOM 659 N N . PHE A 1 86 ? -0.220 0.653 5.277 1.00 91.50 86 PHE A N 1
ATOM 660 C CA . PHE A 1 86 ? -1.610 0.666 4.845 1.00 91.50 86 PHE A CA 1
ATOM 661 C C . PHE A 1 86 ? -2.415 1.500 5.828 1.00 91.50 86 PHE A C 1
ATOM 663 O O . PHE A 1 86 ? -2.496 1.154 7.000 1.00 91.50 86 PHE A O 1
ATOM 670 N N . CYS A 1 87 ? -2.969 2.615 5.381 1.00 91.25 87 CYS A N 1
ATOM 671 C CA . CYS A 1 87 ? -3.701 3.549 6.217 1.00 91.25 87 CYS A CA 1
ATOM 672 C C . CYS A 1 87 ? -5.191 3.497 5.905 1.00 91.25 87 CYS A C 1
ATOM 674 O O . CYS A 1 87 ? -5.597 3.515 4.745 1.00 91.25 87 CYS A O 1
ATOM 676 N N . VAL A 1 88 ? -5.996 3.477 6.960 1.00 91.00 88 VAL A N 1
ATOM 677 C CA . VAL A 1 88 ? -7.454 3.524 6.894 1.00 91.00 88 VAL A CA 1
ATOM 678 C C . VAL A 1 88 ? -7.926 4.832 7.516 1.00 91.00 88 VAL A C 1
ATOM 680 O O . VAL A 1 88 ? -7.448 5.203 8.588 1.00 91.00 88 VAL A O 1
ATOM 683 N N . SER A 1 89 ? -8.864 5.520 6.870 1.00 90.38 89 SER A N 1
ATOM 684 C CA . SER A 1 89 ? -9.557 6.688 7.422 1.00 90.38 89 SER A CA 1
ATOM 685 C C . SER A 1 89 ? -11.066 6.478 7.446 1.00 90.38 89 SER A C 1
ATOM 687 O O . SER A 1 89 ? -11.588 5.508 6.901 1.00 90.38 89 SER A O 1
ATOM 689 N N . GLU A 1 90 ? -11.792 7.398 8.072 1.00 87.12 90 GLU A N 1
ATOM 690 C CA . GLU A 1 90 ? -13.250 7.396 8.000 1.00 87.12 90 GLU A CA 1
ATOM 691 C C . GLU A 1 90 ? -13.747 7.984 6.673 1.00 87.12 90 GLU A C 1
ATOM 693 O O . GLU A 1 90 ? -13.260 9.010 6.192 1.00 87.12 90 GLU A O 1
ATOM 698 N N . LEU A 1 91 ? -14.738 7.321 6.078 1.00 83.94 91 LEU A N 1
ATOM 699 C CA . LEU A 1 91 ? -15.311 7.714 4.798 1.00 83.94 91 LEU A 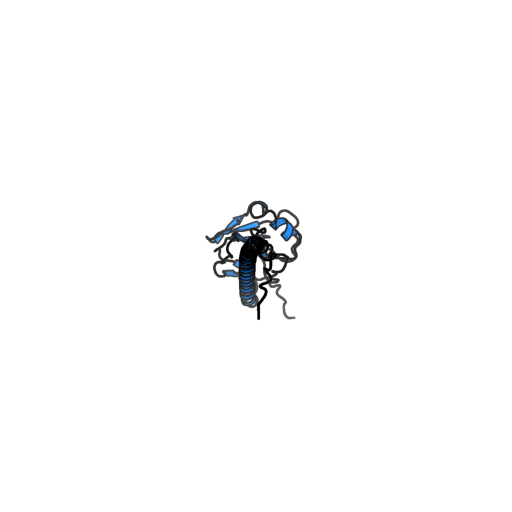CA 1
ATOM 700 C C . LEU A 1 91 ? -16.267 8.904 4.953 1.00 83.94 91 LEU A C 1
ATOM 702 O O . LEU A 1 91 ? -17.089 8.918 5.873 1.00 83.94 91 LEU A O 1
ATOM 706 N N . ASN A 1 92 ? -16.187 9.874 4.034 1.00 79.50 92 ASN A N 1
ATOM 707 C CA . ASN A 1 92 ? -16.938 11.142 4.033 1.00 79.50 92 ASN A CA 1
ATOM 708 C C . ASN A 1 92 ? -16.638 12.094 5.204 1.00 79.50 92 ASN A C 1
ATOM 710 O O . ASN A 1 92 ? -17.254 13.157 5.300 1.00 79.50 92 ASN A O 1
ATOM 714 N N . LYS A 1 93 ? -15.684 11.768 6.084 1.00 81.19 93 LYS A N 1
ATOM 715 C CA . LYS A 1 93 ? -15.261 12.682 7.143 1.00 81.19 93 LYS A CA 1
ATOM 716 C C . LYS A 1 93 ? -14.227 13.652 6.583 1.00 81.19 93 LYS A C 1
ATOM 718 O O . LYS A 1 93 ? -13.069 13.298 6.374 1.00 81.19 93 LYS A O 1
ATOM 723 N N . LYS A 1 94 ? -14.641 14.897 6.336 1.00 73.56 94 LYS A N 1
ATOM 724 C CA . LYS A 1 94 ? -13.692 15.972 6.028 1.00 73.56 94 LYS A CA 1
ATOM 725 C C . LYS A 1 94 ? -12.872 16.253 7.279 1.00 73.56 94 LYS A C 1
ATOM 727 O O . LYS A 1 94 ? -13.417 16.682 8.292 1.00 73.56 94 LYS A O 1
ATOM 732 N N . VAL A 1 95 ? -11.567 16.023 7.204 1.00 75.19 95 VAL A N 1
ATOM 733 C CA . VAL A 1 95 ? -10.662 16.371 8.299 1.00 75.19 95 VAL A CA 1
ATOM 734 C C . VAL A 1 95 ? -10.502 17.891 8.329 1.00 75.19 95 VAL A C 1
ATOM 736 O O . VAL A 1 95 ? -9.772 18.474 7.526 1.00 75.19 95 VAL A O 1
ATOM 739 N N . THR A 1 96 ? -11.217 18.549 9.239 1.00 72.12 96 THR A N 1
ATOM 740 C CA . THR A 1 96 ? -11.061 19.979 9.520 1.00 72.12 96 THR A CA 1
ATOM 741 C C . THR A 1 96 ? -9.930 20.160 10.531 1.00 72.12 96 THR A C 1
ATOM 743 O O . THR A 1 96 ? -10.155 20.081 11.734 1.00 72.12 96 THR A O 1
ATOM 746 N N . GLY A 1 97 ? -8.700 20.358 10.050 1.00 79.31 97 GLY A N 1
ATOM 747 C CA . GLY A 1 97 ? -7.521 20.590 10.894 1.00 79.31 97 GLY A CA 1
ATOM 748 C C . GLY A 1 97 ? -6.370 19.622 10.620 1.00 79.31 97 GLY A C 1
ATOM 749 O O . GLY A 1 97 ? -6.267 19.058 9.529 1.00 79.31 97 GLY A O 1
ATOM 750 N N . THR A 1 98 ? -5.479 19.462 11.602 1.00 76.94 98 THR A N 1
ATOM 751 C CA . THR A 1 98 ? -4.367 18.503 11.544 1.00 76.94 98 THR A CA 1
ATOM 752 C C . THR A 1 98 ? -4.905 17.103 11.859 1.00 76.94 98 THR A C 1
ATOM 754 O O . THR A 1 98 ? -5.340 16.891 12.991 1.00 76.94 98 THR A O 1
ATOM 757 N N . PRO A 1 99 ? -4.898 16.150 10.907 1.00 77.75 99 PRO A N 1
ATOM 758 C CA . PRO A 1 99 ? -5.419 14.810 11.154 1.00 77.75 99 PRO A CA 1
ATOM 759 C C . PRO A 1 99 ? -4.621 14.125 12.260 1.00 77.75 99 PRO A C 1
ATOM 761 O O . PRO A 1 99 ? -3.388 14.089 12.199 1.00 77.75 99 PRO A O 1
ATOM 764 N N . VAL A 1 100 ? -5.309 13.531 13.235 1.00 82.62 100 VAL A N 1
ATOM 765 C CA . VAL A 1 100 ? -4.644 12.680 14.226 1.00 82.62 100 VAL A CA 1
ATOM 766 C C . VAL A 1 100 ? -4.354 11.334 13.570 1.00 82.62 100 VAL A C 1
ATOM 768 O O . VAL A 1 100 ? -5.258 10.525 13.354 1.00 82.62 100 VAL A O 1
ATOM 771 N N . CYS A 1 101 ? -3.085 11.110 13.230 1.00 86.75 101 CYS A N 1
ATOM 772 C CA . CYS A 1 101 ? -2.615 9.840 12.691 1.00 86.75 101 CYS A CA 1
ATOM 773 C C . CYS A 1 101 ? -2.016 8.975 13.793 1.00 86.75 101 CYS A C 1
ATOM 775 O O . CYS A 1 101 ? -1.104 9.396 14.513 1.00 86.75 101 CYS A O 1
ATOM 777 N N . ASN A 1 102 ? -2.477 7.732 13.840 1.00 91.81 102 ASN A N 1
ATOM 778 C CA . ASN A 1 102 ? -1.907 6.667 14.646 1.00 91.81 102 ASN A CA 1
ATOM 779 C C . ASN A 1 102 ? -1.287 5.605 13.738 1.00 91.81 102 ASN A C 1
ATOM 781 O O . ASN A 1 102 ? -1.789 5.331 12.651 1.00 91.81 102 ASN A O 1
ATOM 785 N N . LYS A 1 103 ? -0.191 4.992 14.179 1.00 91.88 103 LYS A N 1
ATOM 786 C CA . LYS A 1 103 ? 0.447 3.861 13.510 1.00 91.88 103 LYS A CA 1
ATOM 787 C C . LYS A 1 103 ? 0.506 2.659 14.441 1.00 91.88 103 LYS A C 1
ATOM 789 O O . LYS A 1 103 ? 0.923 2.794 15.589 1.00 91.88 103 LYS A O 1
ATOM 794 N N . LYS A 1 104 ? 0.122 1.493 13.933 1.00 92.25 104 LYS A N 1
ATOM 795 C CA . LYS A 1 104 ? 0.265 0.205 14.611 1.00 92.25 104 LYS A CA 1
ATOM 796 C C . LYS A 1 104 ? 1.520 -0.487 14.087 1.00 92.25 104 LYS A C 1
ATOM 798 O O . LYS A 1 104 ? 1.663 -0.695 12.877 1.00 92.25 104 LYS A O 1
ATOM 803 N N . ASP A 1 105 ? 2.452 -0.784 14.987 1.00 90.69 105 ASP A N 1
ATOM 804 C CA . ASP A 1 105 ? 3.663 -1.532 14.648 1.00 90.69 105 ASP A CA 1
ATOM 805 C C . ASP A 1 105 ? 3.423 -3.054 14.649 1.00 90.69 105 ASP A C 1
ATOM 807 O O . ASP A 1 105 ? 2.349 -3.539 15.006 1.00 90.69 105 ASP A O 1
ATOM 811 N N . LYS A 1 106 ? 4.428 -3.827 14.214 1.00 89.25 106 LYS A N 1
ATOM 812 C CA . LYS A 1 106 ? 4.366 -5.301 14.182 1.00 89.25 106 LYS A CA 1
ATOM 813 C C . LYS A 1 106 ? 4.162 -5.930 15.565 1.00 89.25 106 LYS A C 1
ATOM 815 O O . LYS A 1 106 ? 3.678 -7.051 15.639 1.00 89.25 106 LYS A O 1
ATOM 820 N N . ALA A 1 107 ? 4.540 -5.229 16.635 1.00 88.75 107 ALA A N 1
ATOM 821 C CA . ALA A 1 107 ? 4.332 -5.676 18.010 1.00 88.75 107 ALA A CA 1
ATOM 822 C C . ALA A 1 107 ? 2.910 -5.366 18.514 1.00 88.75 107 ALA A C 1
ATOM 824 O O . ALA A 1 107 ? 2.568 -5.708 19.641 1.00 88.75 107 ALA A O 1
ATOM 825 N N . GLY A 1 108 ? 2.086 -4.714 17.688 1.00 87.06 108 GLY A N 1
ATOM 826 C CA . GLY A 1 108 ? 0.720 -4.327 18.012 1.00 87.06 108 GLY A CA 1
ATOM 827 C C . GLY A 1 108 ? 0.610 -3.013 18.783 1.00 87.06 108 GLY A C 1
ATOM 828 O O . GLY A 1 108 ? -0.506 -2.588 19.076 1.00 87.06 108 GLY A O 1
ATOM 829 N N . ALA A 1 109 ? 1.723 -2.332 19.075 1.00 90.25 109 ALA A N 1
ATOM 830 C CA . ALA A 1 109 ? 1.687 -1.070 19.795 1.00 90.25 109 ALA A CA 1
ATOM 831 C C . ALA A 1 109 ? 1.200 0.055 18.875 1.00 90.25 109 ALA A C 1
ATOM 833 O O . ALA A 1 109 ? 1.722 0.262 17.773 1.00 90.25 109 ALA A O 1
ATOM 834 N N . ILE A 1 110 ? 0.209 0.806 19.354 1.00 90.50 110 ILE A N 1
ATOM 835 C CA . ILE A 1 110 ? -0.308 1.993 18.678 1.00 90.50 110 ILE A CA 1
ATOM 836 C C . ILE A 1 110 ? 0.505 3.197 19.151 1.00 90.50 110 ILE A C 1
ATOM 838 O O . ILE A 1 110 ? 0.572 3.494 20.342 1.00 90.50 110 ILE A O 1
ATOM 842 N N . LYS A 1 111 ? 1.148 3.886 18.210 1.00 91.62 111 LYS A N 1
ATOM 843 C CA . LYS A 1 111 ? 1.944 5.093 18.455 1.00 91.62 111 LYS A CA 1
ATOM 844 C C . LYS A 1 111 ? 1.425 6.229 17.580 1.00 91.62 111 LYS A C 1
ATOM 846 O O . LYS A 1 111 ? 1.015 5.965 16.451 1.00 91.62 111 LYS A O 1
ATOM 851 N N . PRO A 1 112 ? 1.486 7.491 18.021 1.00 89.44 112 PRO A N 1
ATOM 852 C CA . PRO A 1 112 ? 1.199 8.609 17.134 1.00 89.44 112 PRO A CA 1
ATOM 853 C C . PRO A 1 112 ? 2.196 8.621 15.964 1.00 89.44 112 PRO A C 1
ATOM 855 O O . PRO A 1 112 ? 3.389 8.343 16.125 1.00 89.44 112 PRO A O 1
ATOM 858 N N . CYS A 1 113 ? 1.710 8.935 14.766 1.00 82.50 113 CYS A N 1
ATOM 859 C CA . CYS A 1 113 ? 2.538 9.033 13.562 1.00 82.50 113 CYS A CA 1
ATOM 860 C C . CYS A 1 113 ? 3.488 10.240 13.585 1.00 82.50 113 CYS A C 1
ATOM 862 O O . CYS A 1 113 ? 4.427 10.284 12.793 1.00 82.50 113 CYS A O 1
ATOM 864 N N . GLY A 1 114 ? 3.240 11.217 14.464 1.00 82.62 114 GLY A N 1
ATOM 865 C CA . GLY A 1 114 ? 3.763 12.572 14.310 1.00 82.62 114 GLY A CA 1
ATOM 866 C C . GLY A 1 114 ? 2.971 13.313 13.230 1.00 82.62 114 GLY A C 1
ATOM 867 O O . GLY A 1 114 ? 1.746 13.210 13.191 1.00 82.62 114 GLY A O 1
ATOM 868 N N . SER A 1 115 ? 3.660 14.031 12.337 1.00 78.00 115 SER A N 1
ATOM 869 C CA . SER A 1 115 ? 3.024 14.608 11.143 1.00 78.00 115 SER A CA 1
ATOM 870 C C . SER A 1 115 ? 2.770 13.529 10.087 1.00 78.00 115 SER A C 1
ATOM 872 O O . SER A 1 115 ? 3.630 12.680 9.855 1.00 78.00 115 SER A O 1
ATOM 874 N N . LEU A 1 116 ? 1.633 13.589 9.383 1.00 77.12 116 LEU A N 1
ATOM 875 C CA . LEU A 1 116 ? 1.389 12.734 8.212 1.00 77.12 116 LEU A CA 1
ATOM 876 C C . LEU A 1 116 ? 2.453 12.921 7.124 1.00 77.12 116 LEU A C 1
ATOM 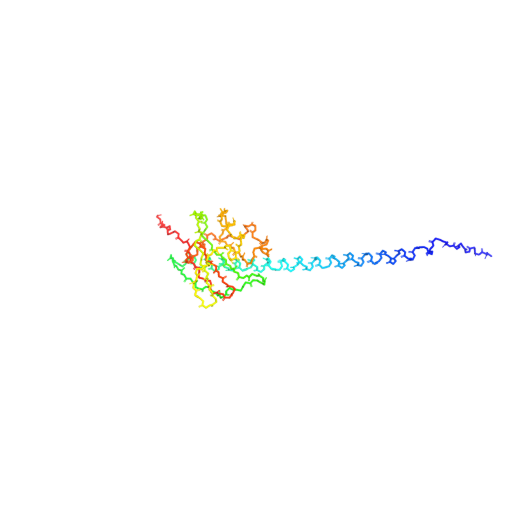878 O O . LEU A 1 116 ? 2.768 11.963 6.422 1.00 77.12 116 LEU A O 1
ATOM 882 N N . ASP A 1 117 ? 3.055 14.110 7.033 1.00 75.06 117 ASP A N 1
ATOM 883 C CA . ASP A 1 117 ? 4.157 14.387 6.106 1.00 75.06 117 ASP A CA 1
ATOM 884 C C . ASP A 1 117 ? 5.395 13.529 6.381 1.00 75.06 117 ASP A C 1
ATOM 886 O O . ASP A 1 117 ? 6.199 13.299 5.479 1.00 75.06 117 ASP A O 1
ATOM 890 N N . ALA A 1 118 ? 5.554 13.054 7.622 1.00 79.00 118 ALA A N 1
ATOM 891 C CA . ALA A 1 118 ? 6.633 12.146 7.992 1.00 79.00 118 ALA A CA 1
ATOM 892 C C . ALA A 1 118 ? 6.392 10.718 7.479 1.00 79.00 118 ALA A C 1
ATOM 894 O O . ALA A 1 118 ? 7.346 9.952 7.353 1.00 79.00 118 ALA A O 1
ATOM 895 N N . ILE A 1 119 ? 5.136 10.354 7.185 1.00 79.69 119 ILE A N 1
ATOM 896 C CA . ILE A 1 119 ? 4.797 9.081 6.539 1.00 79.69 119 ILE A CA 1
ATOM 897 C C . ILE A 1 119 ? 4.886 9.242 5.025 1.00 79.69 119 ILE A C 1
ATOM 899 O O . ILE A 1 119 ? 5.632 8.515 4.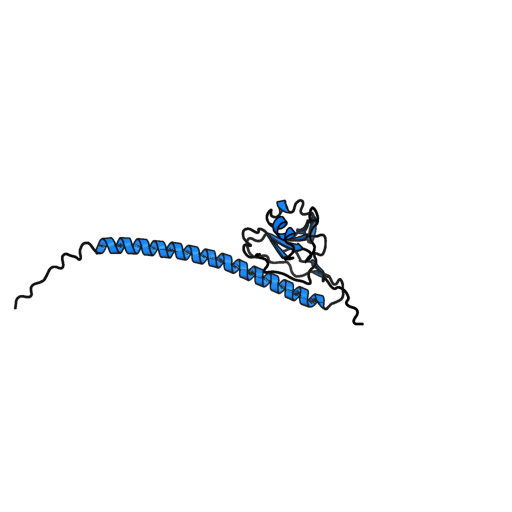374 1.00 79.69 119 ILE A O 1
ATOM 903 N N . ASP A 1 120 ? 4.108 10.169 4.467 1.00 82.88 120 ASP A N 1
ATOM 904 C CA . ASP A 1 120 ? 4.102 10.476 3.040 1.00 82.88 120 ASP A CA 1
ATOM 905 C C . ASP A 1 120 ? 3.445 11.845 2.808 1.00 82.88 120 ASP A C 1
ATOM 907 O O . ASP A 1 120 ? 2.287 12.065 3.172 1.00 82.88 120 ASP A O 1
ATOM 911 N N . LYS A 1 121 ? 4.166 12.761 2.154 1.00 80.50 121 LYS A N 1
ATOM 912 C CA . LYS A 1 121 ? 3.671 14.108 1.818 1.00 80.50 121 LYS A CA 1
ATOM 913 C C . LYS A 1 121 ? 2.409 14.077 0.944 1.00 80.50 121 LYS A C 1
ATOM 915 O O . LYS A 1 121 ? 1.592 14.992 1.000 1.00 80.50 121 LYS A O 1
ATOM 920 N N . GLY A 1 122 ? 2.231 13.037 0.128 1.00 78.31 122 GLY A N 1
ATOM 921 C CA . GLY A 1 122 ? 1.061 12.874 -0.734 1.00 78.31 122 GLY A CA 1
ATOM 922 C C . GLY A 1 122 ? -0.217 12.503 0.024 1.00 78.31 122 GLY A C 1
ATOM 923 O O . GLY A 1 122 ? -1.318 12.772 -0.464 1.00 78.31 122 GLY A O 1
ATOM 924 N N . LEU A 1 123 ? -0.092 11.930 1.227 1.00 80.50 123 LEU A N 1
ATOM 925 C CA . LEU A 1 123 ? -1.223 11.383 1.979 1.00 80.50 123 LEU A CA 1
ATOM 926 C C . LEU A 1 123 ? -2.193 12.482 2.435 1.00 80.50 123 LEU A C 1
ATOM 928 O O . LEU A 1 123 ? -3.409 12.321 2.329 1.00 80.50 123 LEU A O 1
ATOM 932 N N . ILE A 1 124 ? -1.663 13.631 2.871 1.00 81.19 124 ILE A N 1
ATOM 933 C CA . ILE A 1 124 ? -2.471 14.788 3.296 1.00 81.19 124 ILE A CA 1
ATOM 934 C C . ILE A 1 124 ? -3.351 15.293 2.150 1.00 81.19 124 ILE A C 1
ATOM 936 O O . ILE A 1 124 ? -4.520 15.625 2.359 1.00 81.19 124 ILE A O 1
ATOM 940 N N . GLY A 1 125 ? -2.801 15.327 0.932 1.00 79.50 125 GLY A N 1
ATOM 941 C CA . GLY A 1 125 ? -3.537 15.741 -0.258 1.00 79.50 125 GLY A CA 1
ATOM 942 C C . GLY A 1 125 ? -4.751 14.850 -0.514 1.00 79.50 125 GLY A C 1
ATOM 943 O O . GLY A 1 125 ? -5.840 15.362 -0.759 1.00 79.50 125 GLY A O 1
ATOM 944 N N . GLN A 1 126 ? -4.596 13.529 -0.387 1.00 78.00 126 GLN A N 1
ATOM 945 C CA . GLN A 1 126 ? -5.703 12.600 -0.627 1.00 78.00 126 GLN A CA 1
ATOM 946 C C . GLN A 1 126 ? -6.755 12.603 0.483 1.00 78.00 126 GLN A C 1
ATOM 948 O O . GLN A 1 126 ? -7.949 12.565 0.183 1.00 78.00 126 GLN A O 1
ATOM 953 N N . LEU A 1 127 ? -6.341 12.714 1.747 1.00 80.50 127 LEU A N 1
ATOM 954 C CA . LEU A 1 127 ? -7.272 12.779 2.879 1.00 80.50 127 LEU A CA 1
ATOM 955 C C . LEU A 1 127 ? -8.199 13.998 2.808 1.00 80.50 127 LEU A C 1
ATOM 957 O O . LEU A 1 127 ? -9.353 13.920 3.220 1.00 80.50 127 LEU A O 1
ATOM 961 N N . ARG A 1 128 ? -7.732 15.116 2.237 1.00 77.62 128 ARG A N 1
ATOM 962 C CA . ARG A 1 128 ? -8.558 16.318 2.037 1.00 77.62 128 ARG A CA 1
ATOM 963 C C . ARG A 1 128 ? -9.616 16.165 0.945 1.00 77.62 128 ARG A C 1
ATOM 965 O O . ARG A 1 128 ? -10.633 16.849 1.005 1.00 77.62 128 ARG A O 1
ATOM 972 N N . ILE A 1 129 ? -9.393 15.287 -0.035 1.00 74.88 129 ILE A N 1
ATOM 973 C CA . ILE A 1 129 ? -10.344 15.040 -1.130 1.00 74.88 129 ILE A CA 1
ATOM 974 C C . ILE A 1 129 ? -11.518 14.174 -0.635 1.00 74.88 129 ILE A C 1
ATOM 976 O O . ILE A 1 129 ? -12.624 14.302 -1.147 1.00 74.88 129 ILE A O 1
ATOM 980 N N . GLY A 1 130 ? -11.309 13.344 0.396 1.00 64.81 130 GLY A N 1
ATOM 981 C CA . GLY A 1 130 ? -12.377 12.725 1.196 1.00 64.81 130 GLY A CA 1
ATOM 982 C C . GLY A 1 130 ? -13.172 11.589 0.537 1.00 64.81 130 GLY A C 1
ATOM 983 O O . GLY A 1 130 ? -14.047 11.018 1.184 1.00 64.81 130 GLY A O 1
ATOM 984 N N . ASN A 1 131 ? -12.875 11.230 -0.714 1.00 76.50 131 ASN A N 1
ATOM 985 C CA . ASN A 1 131 ? -13.634 10.200 -1.438 1.00 76.50 131 ASN A CA 1
ATOM 986 C C . ASN A 1 131 ? -13.151 8.765 -1.177 1.00 76.50 131 ASN A C 1
ATOM 988 O O . ASN A 1 131 ? -13.875 7.815 -1.472 1.00 76.50 131 ASN A O 1
ATOM 992 N N . ASN A 1 132 ? -11.953 8.606 -0.610 1.00 85.38 132 ASN A N 1
ATOM 993 C CA . ASN A 1 132 ? -11.341 7.308 -0.336 1.00 85.38 132 ASN A CA 1
ATOM 994 C C . ASN A 1 132 ? -11.116 7.153 1.162 1.00 85.38 132 ASN A C 1
ATOM 996 O O . ASN A 1 132 ? -10.864 8.133 1.858 1.00 85.38 132 ASN A O 1
ATOM 1000 N N . ASN A 1 133 ? -11.158 5.914 1.635 1.00 87.38 133 ASN A N 1
A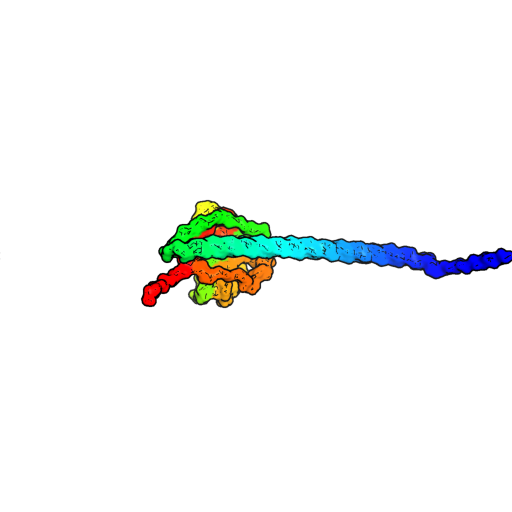TOM 1001 C CA . ASN A 1 133 ? -10.859 5.573 3.021 1.00 87.38 133 ASN A CA 1
ATOM 1002 C C . ASN A 1 133 ? -9.648 4.654 3.176 1.00 87.38 133 ASN A C 1
ATOM 1004 O O . ASN A 1 133 ? -9.270 4.341 4.300 1.00 87.38 133 ASN A O 1
ATOM 1008 N N . ILE A 1 134 ? -9.058 4.208 2.068 1.00 88.94 134 ILE A N 1
ATOM 1009 C CA . ILE A 1 134 ? -7.907 3.314 2.056 1.00 88.94 134 ILE A CA 1
ATOM 1010 C C . ILE A 1 134 ? -6.765 3.986 1.317 1.00 88.94 134 ILE A C 1
ATOM 1012 O O . ILE A 1 134 ? -6.891 4.400 0.163 1.00 88.94 134 ILE A O 1
ATOM 1016 N N . PHE A 1 135 ? -5.619 4.032 1.978 1.00 88.31 135 PHE A N 1
ATOM 1017 C CA . PHE A 1 135 ? -4.399 4.616 1.456 1.00 88.31 135 PHE A CA 1
ATOM 1018 C C . PHE A 1 135 ? -3.238 3.660 1.675 1.00 88.31 135 PHE A C 1
ATOM 1020 O O . PHE A 1 135 ? -3.192 2.919 2.652 1.00 88.31 135 PHE A O 1
ATOM 1027 N N . VAL A 1 136 ? -2.272 3.690 0.768 1.00 89.12 136 VAL A N 1
ATOM 1028 C CA . VAL A 1 136 ? -1.029 2.932 0.897 1.00 89.12 136 VAL A CA 1
ATOM 1029 C C . VAL A 1 136 ? 0.151 3.850 0.653 1.00 89.12 136 VAL A C 1
ATOM 1031 O O . VAL A 1 136 ? 0.071 4.764 -0.171 1.00 89.12 136 VAL A O 1
ATOM 1034 N N . THR A 1 137 ? 1.241 3.612 1.375 1.00 85.81 137 THR A N 1
ATOM 1035 C CA . THR A 1 137 ? 2.473 4.395 1.255 1.00 85.81 137 THR A CA 1
ATOM 1036 C C . THR A 1 137 ? 3.667 3.477 0.982 1.00 85.81 137 THR A C 1
ATOM 1038 O O . THR A 1 137 ? 3.668 2.336 1.456 1.00 85.81 137 THR A O 1
ATOM 1041 N N . PRO A 1 138 ? 4.667 3.928 0.198 1.00 81.38 138 PRO A N 1
ATOM 1042 C CA . PRO A 1 138 ? 4.778 5.240 -0.437 1.00 81.38 138 PRO A CA 1
ATOM 1043 C C . PRO A 1 138 ? 3.886 5.384 -1.682 1.00 81.38 138 PRO A C 1
ATOM 1045 O O . PRO A 1 138 ? 3.794 4.497 -2.535 1.00 81.38 138 PRO A O 1
ATOM 1048 N N . MET A 1 139 ? 3.265 6.552 -1.828 1.00 69.75 139 MET A N 1
ATOM 1049 C CA . MET A 1 139 ? 2.301 6.837 -2.892 1.00 69.75 139 MET A CA 1
ATOM 1050 C C . MET A 1 139 ? 2.908 6.844 -4.298 1.00 69.75 139 MET A C 1
ATOM 1052 O O . MET A 1 139 ? 2.214 6.552 -5.269 1.00 69.75 139 MET A O 1
ATOM 1056 N N . ALA A 1 140 ? 4.203 7.145 -4.424 1.00 64.19 140 ALA A N 1
ATOM 1057 C CA . ALA A 1 140 ? 4.901 7.164 -5.711 1.00 64.19 140 ALA A CA 1
ATOM 1058 C C . ALA A 1 140 ? 4.865 5.801 -6.426 1.00 64.19 140 ALA A C 1
ATOM 1060 O O . ALA A 1 140 ? 4.831 5.742 -7.656 1.00 64.19 140 ALA A O 1
ATOM 1061 N N . GLN A 1 141 ? 4.839 4.713 -5.654 1.00 64.75 141 GLN A N 1
ATOM 1062 C CA . GLN A 1 141 ? 4.684 3.354 -6.174 1.00 64.75 141 GLN A CA 1
ATOM 1063 C C . GLN A 1 141 ? 3.208 2.993 -6.357 1.00 64.75 141 GLN A C 1
ATOM 1065 O O . GLN A 1 141 ? 2.843 2.246 -7.262 1.00 64.75 141 GLN A O 1
ATOM 1070 N N . ALA A 1 142 ? 2.334 3.614 -5.566 1.00 60.41 142 ALA A N 1
ATOM 1071 C CA . ALA A 1 142 ? 0.894 3.479 -5.656 1.00 60.41 142 ALA A CA 1
ATOM 1072 C C . ALA A 1 142 ? 0.243 4.491 -6.623 1.00 60.41 142 ALA A C 1
ATOM 1074 O O . ALA A 1 142 ? -0.801 5.064 -6.307 1.00 60.41 142 ALA A O 1
ATOM 1075 N N . LYS A 1 143 ? 0.741 4.599 -7.874 1.00 59.09 143 LYS A N 1
ATOM 1076 C CA . LYS A 1 143 ? -0.056 5.148 -9.015 1.00 59.09 143 LYS A CA 1
ATOM 1077 C C . LYS A 1 143 ? -1.446 4.487 -9.150 1.00 59.09 143 LYS A C 1
ATOM 1079 O O . LYS A 1 143 ? -2.326 4.955 -9.862 1.00 59.09 143 LYS A O 1
ATOM 1084 N N . LEU A 1 144 ? -1.604 3.380 -8.441 1.00 53.78 144 LEU A N 1
ATOM 1085 C CA . LEU A 1 144 ? -2.776 2.593 -8.114 1.00 53.78 144 LEU A CA 1
ATOM 1086 C C . LEU A 1 144 ? -3.972 3.317 -7.496 1.00 53.78 144 LEU A C 1
ATOM 1088 O O . LEU A 1 144 ? -5.105 2.905 -7.736 1.00 53.78 144 LEU A O 1
ATOM 1092 N N . ASN A 1 145 ? -3.748 4.375 -6.718 1.00 53.44 145 ASN A N 1
ATOM 1093 C CA . ASN A 1 145 ? -4.774 4.949 -5.847 1.00 53.44 145 ASN A CA 1
ATOM 1094 C C . ASN A 1 145 ? -5.499 6.167 -6.444 1.00 53.44 145 ASN A C 1
ATOM 1096 O O . ASN A 1 145 ? -5.801 7.127 -5.736 1.00 53.44 145 ASN A O 1
ATOM 1100 N N . ASN A 1 146 ? -5.866 6.116 -7.730 1.00 57.97 146 ASN A N 1
ATOM 1101 C CA . ASN A 1 146 ? -6.822 7.064 -8.333 1.00 57.97 146 ASN A CA 1
ATOM 1102 C C . ASN A 1 146 ? -8.265 6.826 -7.825 1.00 57.97 146 ASN A C 1
ATOM 1104 O O . ASN A 1 146 ? -9.206 6.778 -8.610 1.00 57.97 146 ASN A O 1
ATOM 1108 N N . GLY A 1 147 ? -8.444 6.600 -6.522 1.00 59.28 147 GLY A N 1
ATOM 1109 C CA . GLY A 1 147 ? -9.745 6.377 -5.891 1.00 59.28 147 GLY A CA 1
ATOM 1110 C C . GLY A 1 147 ? -10.473 5.102 -6.290 1.00 59.28 147 GLY A C 1
ATOM 1111 O O . GLY A 1 147 ? -11.697 5.063 -6.275 1.00 59.28 147 GLY A O 1
ATOM 1112 N N . LYS A 1 148 ? -9.733 4.048 -6.649 1.00 67.62 148 LYS A N 1
ATOM 1113 C CA . LYS A 1 148 ? -10.340 2.757 -6.996 1.00 67.62 148 LYS A CA 1
ATOM 1114 C C . LYS A 1 148 ? -10.748 1.922 -5.786 1.00 67.62 148 LYS A C 1
ATOM 1116 O O . LYS A 1 148 ? -11.622 1.076 -5.920 1.00 67.62 148 LYS A O 1
ATOM 1121 N N . PHE A 1 149 ? -10.112 2.126 -4.636 1.00 79.38 149 PHE A N 1
ATOM 1122 C CA . PHE A 1 149 ? -10.323 1.282 -3.466 1.00 79.38 149 PHE A CA 1
ATOM 1123 C C . PHE A 1 149 ? -11.099 2.040 -2.398 1.00 79.38 149 PHE A C 1
ATOM 1125 O O . PHE A 1 149 ? -10.620 3.029 -1.840 1.00 79.38 149 PHE A O 1
ATOM 1132 N N . LYS A 1 150 ? -12.312 1.556 -2.141 1.00 85.69 150 LYS A N 1
ATOM 1133 C CA . LYS A 1 150 ? -13.260 2.122 -1.193 1.00 85.69 150 LYS A CA 1
ATOM 1134 C C . LYS A 1 150 ? -13.950 0.977 -0.465 1.00 85.69 150 LYS A C 1
ATOM 1136 O O . LYS A 1 150 ? -14.465 0.081 -1.121 1.00 85.69 150 LYS A O 1
ATOM 1141 N N . ILE A 1 151 ? -13.974 1.017 0.865 1.00 85.94 151 ILE A N 1
ATOM 1142 C CA . ILE A 1 151 ? -14.753 0.067 1.675 1.00 85.94 151 ILE A CA 1
ATOM 1143 C C . ILE A 1 151 ? -15.716 0.865 2.550 1.00 85.94 151 ILE A C 1
ATOM 1145 O O . ILE A 1 151 ? -15.322 1.395 3.584 1.00 85.94 151 ILE A O 1
ATOM 1149 N N . ASP A 1 152 ? -16.983 0.961 2.148 1.00 85.19 152 ASP A N 1
ATOM 1150 C CA . ASP A 1 152 ? -17.980 1.837 2.791 1.00 85.19 152 ASP A CA 1
ATOM 1151 C C . ASP A 1 152 ? -18.212 1.546 4.281 1.00 85.19 152 ASP A C 1
ATOM 1153 O O . ASP A 1 152 ? -18.549 2.438 5.060 1.00 85.19 152 ASP A O 1
ATOM 1157 N N . LYS A 1 153 ? -18.001 0.293 4.684 1.00 82.75 153 LYS A N 1
ATOM 1158 C CA . LYS A 1 153 ? -18.336 -0.228 6.015 1.00 82.75 153 LYS A CA 1
ATOM 1159 C C . LYS A 1 153 ? -17.177 -0.178 7.016 1.00 82.75 153 LYS A C 1
ATOM 1161 O O . LYS A 1 153 ? -17.296 -0.724 8.112 1.00 82.75 153 LYS A O 1
ATOM 1166 N N . LEU A 1 154 ? -16.064 0.459 6.648 1.00 83.38 154 LEU A N 1
ATOM 1167 C CA . LEU A 1 154 ? -14.833 0.459 7.433 1.00 83.38 154 LEU A CA 1
ATOM 1168 C C . LEU A 1 154 ? -14.630 1.772 8.196 1.00 83.38 154 LEU A C 1
ATOM 1170 O O . LEU A 1 154 ? -14.681 2.849 7.599 1.00 83.38 154 LEU A O 1
ATOM 1174 N N . LYS A 1 155 ? -14.322 1.674 9.494 1.00 85.56 155 LYS A N 1
ATOM 1175 C CA . LYS A 1 155 ? -13.812 2.789 10.306 1.00 85.56 155 LYS A CA 1
ATOM 1176 C C . LYS A 1 155 ? -12.479 2.410 10.969 1.00 85.56 155 LYS A C 1
ATOM 1178 O O . LYS A 1 155 ? -12.282 1.236 11.299 1.00 85.56 155 LYS A O 1
ATOM 1183 N N . PRO A 1 156 ? -11.548 3.363 11.154 1.00 85.88 156 PRO A N 1
ATOM 1184 C CA . PRO A 1 156 ? -10.340 3.107 11.928 1.00 85.88 156 PRO A CA 1
ATOM 1185 C C . PRO A 1 156 ? -10.709 2.815 13.390 1.00 85.88 156 PRO A C 1
ATOM 1187 O O . PRO A 1 156 ? -11.604 3.449 13.943 1.00 85.88 156 PRO A O 1
ATOM 1190 N N . GLY A 1 157 ? -10.006 1.873 14.026 1.00 81.38 157 GLY A N 1
ATOM 1191 C CA . GLY A 1 157 ? -10.245 1.539 15.435 1.00 81.38 157 GLY A CA 1
ATOM 1192 C C . GLY A 1 157 ? -9.889 2.675 16.405 1.00 81.38 157 GLY A C 1
ATOM 1193 O O . GLY A 1 157 ? -10.451 2.752 17.492 1.00 81.38 157 GLY A O 1
ATOM 1194 N N . GLN A 1 158 ? -8.973 3.576 16.019 1.00 83.50 158 GLN A N 1
ATOM 1195 C CA . GLN A 1 158 ? -8.560 4.711 16.848 1.00 83.50 158 GLN A CA 1
ATOM 1196 C C . GLN A 1 158 ? -8.011 5.883 16.014 1.00 83.50 158 GLN A C 1
ATOM 1198 O O . GLN A 1 158 ? -7.069 5.712 15.238 1.00 83.50 158 GLN A O 1
ATOM 1203 N N . GLY A 1 159 ? -8.521 7.095 16.258 1.00 83.31 159 GLY A N 1
ATOM 1204 C CA . GLY A 1 159 ? -8.099 8.330 15.577 1.00 83.31 159 GLY A CA 1
ATOM 1205 C C . GLY A 1 159 ? -8.799 8.569 14.234 1.00 83.31 159 GLY A C 1
ATOM 1206 O O . GLY A 1 159 ? -9.708 7.832 13.861 1.00 83.31 159 GLY A O 1
ATOM 1207 N N . ASP A 1 160 ? -8.383 9.614 13.511 1.00 86.44 160 ASP A N 1
ATOM 1208 C CA . ASP A 1 160 ? -8.939 9.933 12.183 1.00 86.44 160 ASP A CA 1
ATOM 1209 C C . ASP A 1 160 ? -8.341 9.049 11.086 1.00 86.44 160 ASP A C 1
ATOM 1211 O O . ASP A 1 160 ? -9.009 8.709 10.107 1.00 86.44 160 ASP A O 1
ATOM 1215 N N . VAL A 1 161 ? -7.064 8.697 11.253 1.00 89.44 161 VAL A N 1
ATOM 1216 C CA . VAL A 1 161 ? -6.304 7.853 10.336 1.00 89.44 161 VAL A CA 1
ATOM 1217 C C . VAL A 1 161 ? -5.494 6.853 11.149 1.00 89.44 161 VAL A C 1
ATOM 1219 O O . VAL A 1 161 ? -4.738 7.237 12.044 1.00 89.44 161 VAL A O 1
ATOM 1222 N N . LEU A 1 162 ? -5.617 5.573 10.809 1.00 91.94 162 LEU A N 1
ATOM 1223 C CA . LEU A 1 162 ? -4.839 4.499 11.414 1.00 91.94 162 LEU A CA 1
ATOM 1224 C C . LEU A 1 162 ? -4.028 3.776 10.341 1.00 91.94 162 LEU A C 1
ATOM 1226 O O . LEU A 1 162 ? -4.587 3.179 9.423 1.00 91.94 162 LEU A O 1
ATOM 1230 N N . CYS A 1 163 ? -2.707 3.848 10.462 1.00 92.88 163 CYS A N 1
ATOM 1231 C CA . CYS A 1 163 ? -1.743 3.228 9.568 1.00 92.88 163 CYS A CA 1
ATOM 1232 C C . CYS A 1 163 ? -1.184 1.934 10.162 1.00 92.88 163 CYS A C 1
ATOM 1234 O O . CYS A 1 163 ? -0.719 1.895 11.296 1.00 92.88 163 CYS A O 1
ATOM 1236 N N . TYR A 1 164 ? -1.160 0.876 9.372 1.00 93.31 164 TYR A N 1
ATOM 1237 C CA . TYR A 1 164 ? -0.645 -0.435 9.733 1.00 93.31 164 TYR A CA 1
ATOM 1238 C C . TYR A 1 164 ? 0.668 -0.668 9.001 1.00 93.31 164 TYR A C 1
ATOM 1240 O O . TYR A 1 164 ? 0.726 -0.539 7.777 1.00 93.31 164 TYR A O 1
ATOM 1248 N N . ALA A 1 165 ? 1.730 -0.985 9.741 1.00 92.94 165 ALA A N 1
ATOM 1249 C CA . ALA A 1 165 ? 2.992 -1.398 9.137 1.00 92.94 165 ALA A CA 1
ATOM 1250 C C . ALA A 1 165 ? 2.854 -2.776 8.466 1.00 92.94 165 ALA A C 1
ATOM 1252 O O . ALA A 1 165 ? 2.040 -3.597 8.889 1.00 92.94 165 ALA A O 1
ATOM 1253 N N . ASN A 1 166 ? 3.685 -3.064 7.459 1.00 92.31 166 ASN A N 1
ATOM 1254 C CA . ASN A 1 166 ? 3.734 -4.398 6.849 1.00 92.31 166 ASN A CA 1
ATOM 1255 C C . ASN A 1 166 ? 3.940 -5.486 7.922 1.00 92.31 166 ASN A C 1
ATOM 1257 O O . ASN A 1 166 ? 4.895 -5.405 8.696 1.00 92.31 166 ASN A O 1
ATOM 1261 N N . GLY A 1 167 ? 3.068 -6.492 7.965 1.00 89.62 167 GLY A N 1
ATOM 1262 C CA . GLY A 1 167 ? 3.063 -7.577 8.947 1.00 89.62 167 GLY A CA 1
ATOM 1263 C C . GLY A 1 167 ? 2.346 -7.272 10.266 1.00 89.62 167 GLY A C 1
ATOM 1264 O O . GLY A 1 167 ? 2.300 -8.148 11.123 1.00 89.62 167 GLY A O 1
ATOM 1265 N N . ALA A 1 168 ? 1.800 -6.068 10.461 1.00 91.25 168 ALA A N 1
ATOM 1266 C CA . ALA A 1 168 ? 0.972 -5.767 11.629 1.00 91.25 168 ALA A CA 1
ATOM 1267 C C . ALA A 1 168 ? -0.420 -6.416 11.505 1.00 91.25 168 ALA A C 1
ATOM 1269 O O . ALA A 1 168 ? -0.952 -6.557 10.400 1.00 91.25 168 ALA A O 1
ATOM 1270 N N . SER A 1 169 ? -1.027 -6.786 12.637 1.00 87.69 169 SER A N 1
ATOM 1271 C CA . SER A 1 169 ? -2.421 -7.244 12.672 1.00 87.69 169 SER A CA 1
ATOM 1272 C C . SER A 1 169 ? -3.367 -6.064 12.465 1.00 87.69 169 SER A C 1
ATOM 1274 O O . SER A 1 169 ? -3.270 -5.043 13.158 1.00 87.69 169 SER A O 1
ATOM 1276 N N . ILE A 1 170 ? -4.289 -6.191 11.511 1.00 86.06 170 ILE A N 1
ATOM 1277 C CA . ILE A 1 170 ? -5.293 -5.155 11.272 1.00 86.06 170 ILE A CA 1
ATOM 1278 C C . ILE A 1 170 ? -6.433 -5.345 12.267 1.00 86.06 170 ILE A C 1
ATOM 1280 O O . ILE A 1 170 ? -7.012 -6.425 12.361 1.00 86.06 170 ILE A O 1
ATOM 1284 N N . THR A 1 171 ? -6.771 -4.278 12.984 1.00 82.81 171 THR A N 1
ATOM 1285 C CA . THR A 1 171 ? -7.941 -4.242 13.860 1.00 82.81 171 THR A CA 1
ATOM 1286 C C . THR A 1 171 ? -9.009 -3.412 13.165 1.00 82.81 171 THR A C 1
ATOM 1288 O O . THR A 1 171 ? -8.920 -2.186 13.111 1.00 82.81 171 THR A O 1
ATOM 1291 N N . LEU A 1 172 ? -9.988 -4.085 12.569 1.00 75.00 172 LEU A N 1
ATOM 1292 C CA . LEU A 1 172 ? -11.081 -3.423 11.865 1.00 75.00 172 LEU A CA 1
ATOM 1293 C C . LEU A 1 172 ? -12.317 -3.444 12.751 1.00 75.00 172 LEU A C 1
ATOM 1295 O O . LEU A 1 172 ? -12.674 -4.480 13.310 1.00 75.00 172 LEU A O 1
ATOM 1299 N N . THR A 1 173 ? -12.961 -2.289 12.868 1.00 78.19 173 THR A N 1
ATOM 1300 C CA . THR A 1 173 ? -14.232 -2.153 13.575 1.00 78.19 173 THR A CA 1
ATOM 1301 C C . THR A 1 173 ? -15.311 -1.867 12.539 1.00 78.19 173 THR A C 1
ATOM 1303 O O . THR A 1 173 ? -15.123 -1.018 11.662 1.00 78.19 173 THR A O 1
ATOM 1306 N N . SER A 1 174 ? -16.437 -2.574 12.615 1.00 75.50 174 SER A N 1
ATOM 1307 C CA . SER A 1 174 ? -17.563 -2.349 11.708 1.00 75.50 174 SER A CA 1
ATOM 1308 C C . SER A 1 174 ? -18.209 -0.976 11.953 1.00 75.50 174 SER A C 1
ATOM 1310 O O . SER A 1 174 ? -18.280 -0.468 13.080 1.00 75.50 174 SER A O 1
ATOM 1312 N N . ARG A 1 175 ? -18.664 -0.330 10.871 1.00 69.25 175 ARG A N 1
ATOM 1313 C CA . ARG A 1 175 ? -19.505 0.874 10.921 1.00 69.25 175 ARG A CA 1
ATOM 1314 C C . ARG A 1 175 ? -20.966 0.468 10.723 1.00 69.25 175 ARG A C 1
ATOM 1316 O O . ARG A 1 175 ? -21.485 0.575 9.617 1.00 69.25 175 ARG A O 1
ATOM 1323 N N . THR A 1 176 ? -21.628 -0.034 11.756 1.00 63.00 176 THR A N 1
ATOM 1324 C CA . THR A 1 17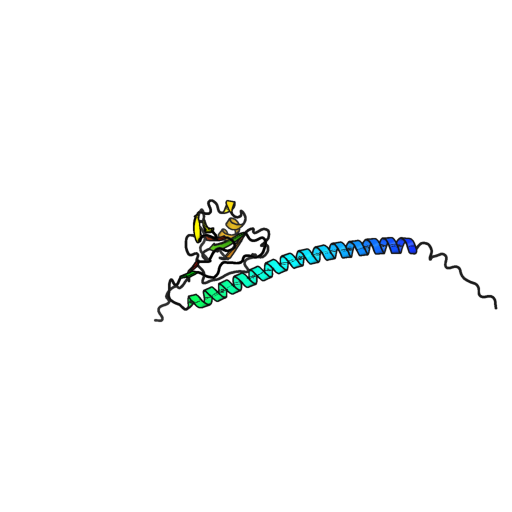6 ? -23.091 -0.172 11.747 1.00 63.00 176 THR A CA 1
ATOM 1325 C C . THR A 1 176 ? -23.696 1.072 12.385 1.00 63.00 176 THR A C 1
ATOM 1327 O O . THR A 1 176 ? -23.296 1.471 13.471 1.00 63.00 176 THR A O 1
ATOM 1330 N N . THR A 1 177 ? -24.634 1.717 11.700 1.00 52.16 177 THR A N 1
ATOM 1331 C CA . THR A 1 177 ? -25.710 2.444 12.377 1.00 52.16 177 THR A CA 1
ATOM 1332 C C . THR A 1 177 ? -26.785 1.399 12.611 1.00 52.16 177 THR A C 1
ATOM 1334 O O . THR A 1 177 ? -27.260 0.831 11.626 1.00 52.16 177 THR A O 1
ATOM 1337 N N . PHE A 1 178 ? -27.115 1.081 13.861 1.00 48.66 178 PHE A N 1
ATOM 1338 C CA . PHE A 1 178 ? -28.256 0.221 14.160 1.00 48.66 178 PHE A CA 1
ATOM 1339 C C . PHE A 1 178 ? -29.486 0.819 13.458 1.00 48.66 178 PHE A C 1
ATOM 1341 O O . PHE A 1 178 ? -29.924 1.918 13.793 1.00 48.66 178 PHE A O 1
ATOM 1348 N N . VAL A 1 179 ? -29.980 0.162 12.409 1.00 51.00 179 VAL A N 1
ATOM 1349 C CA . VAL A 1 179 ? -31.299 0.474 11.861 1.00 51.00 179 VAL A CA 1
ATOM 1350 C C . VAL A 1 179 ? -32.221 -0.460 12.618 1.00 51.00 179 VAL A C 1
ATOM 1352 O O . VAL A 1 179 ? -32.284 -1.644 12.292 1.00 51.00 179 VAL A O 1
ATOM 1355 N N . GLU A 1 180 ? -32.858 0.032 13.683 1.00 41.66 180 GLU A N 1
ATOM 1356 C CA . GLU A 1 180 ? -33.985 -0.693 14.268 1.00 41.66 180 GLU A CA 1
ATOM 1357 C C . GLU A 1 180 ? -34.984 -0.934 13.134 1.00 41.66 180 GLU A C 1
ATOM 1359 O O . GLU A 1 180 ? -35.509 0.015 12.545 1.00 41.66 180 GLU A O 1
ATOM 1364 N N . ALA A 1 181 ? -35.183 -2.202 12.771 1.00 48.97 181 ALA A N 1
ATOM 1365 C CA . ALA A 1 181 ? -36.273 -2.586 11.894 1.00 48.97 181 ALA A CA 1
ATOM 1366 C C . ALA A 1 181 ? -37.566 -2.247 12.644 1.00 48.97 181 ALA A C 1
ATOM 1368 O O . ALA A 1 181 ? -37.947 -2.957 13.574 1.00 48.97 181 ALA A O 1
ATOM 1369 N N . SER A 1 182 ? -38.142 -1.096 12.304 1.00 43.72 182 SER A N 1
ATOM 1370 C CA . SER A 1 182 ? -39.421 -0.615 12.827 1.00 43.72 182 SER A CA 1
ATOM 1371 C C . SER A 1 182 ? -40.573 -1.284 12.093 1.00 43.72 182 SER A C 1
ATOM 1373 O O . SER A 1 182 ? -40.432 -1.516 10.869 1.00 43.72 182 SER A O 1
#

Secondary structure (DSSP, 8-state):
--------TTSTTHHHHHHHHHHHHHHHHHHHHHHHHHHHHHHHHHHHHHHHHHHHHHHHHHHTTS-TT-EEEEEEP-PPTT--EEEEE-TT----SS--EEEE-TT--EEE-S-GGGT-HHHHHHHHH-S-SEEEESTTT-TT-SS----TTEEESSSSEEEEETTPEEEEEE--------

Radius of gyration: 27.7 Å; chains: 1; bounding box: 67×41×96 Å

Sequence (182 aa):
MKKRMHKKKGQLLAQPFIYIFALILGGLILVWGIKAIVDLVNTAGTAELGKMVKNIESDVGEFYNLDEGATKESQPLSLPKGLTYFCVSELNKKVTGTPVCNKKDKAGAIKPCGSLDAIDKGLIGQLRIGNNNIFVTPMAQAKLNNGKFKIDKLKPGQGDVLCYANGASITLTSRTTFVEAS

Foldseek 3Di:
DDDDPDPPPPPPVVVVVVVVVVVVVVVVVVVVVVVVVVVVLLVVLLVVVVVLLVVVLVVLVVCQVPDAFDKDFDAFAAHRPPWFKKKFFAAQDQPPDQFFEWEQELVRDIDTPPHVVSFEPCVVVVSNVRHAGIDIPPCVSPPVPPPPRHRNFWHQPDTRMYMYGHRHTGITGTDDDPPPPD